Protein AF-A9KUS9-F1 (afdb_monomer_lite)

Sequence (99 aa):
MKEYNTPGVGVVLDKYGYKFIPEAHCYLNFRGSRVDLTRFGSEAVEEINDFFIEVPVRPQKLAKVKPEMHRQFLVDKYGEGQVASVWQIREECIAALST

Secondary structure (DSSP, 8-state):
--TTTSTT-HHHHHHTT-S-------EEEETTEEEESTTTTS--SS-----S------HHHHHHHHHHHHHHHHHHHH-HHHHHHHHHHHHHHHHHT--

pLDDT: mean 88.36, std 9.36, range [56.53, 97.06]

Foldseek 3Di:
DACVQQNQLPVLCVVVVHRDADDFWDWDQDPNDTHTPVQVPHPGPDDDPDDPDDDDDDPVCCVPCRVVVSLVVCCVVPNPVCSVVSVVSVVVSVVSSVD

Radius of gyration: 14.01 Å; chains: 1; bounding box: 33×33×33 Å

Organism: Shewanella baltica (strain OS195) (NCBI:txid399599)

Structure (mmCIF, N/CA/C/O backbone):
data_AF-A9KUS9-F1
#
_entry.id   AF-A9KUS9-F1
#
loop_
_atom_site.group_PDB
_atom_site.id
_atom_site.type_symbol
_atom_site.label_atom_id
_atom_site.label_alt_id
_atom_site.label_comp_id
_atom_site.label_asym_id
_atom_site.label_entity_id
_atom_site.label_seq_id
_atom_site.pdbx_PDB_ins_code
_atom_site.Cartn_x
_atom_site.Cartn_y
_atom_site.Cartn_z
_atom_site.occupancy
_atom_site.B_iso_or_equiv
_atom_site.auth_seq_id
_atom_site.auth_comp_id
_atom_site.auth_asym_id
_atom_site.auth_atom_id
_atom_site.pdbx_PDB_model_num
ATOM 1 N N . MET A 1 1 ? -3.784 -4.649 1.743 1.00 88.06 1 MET A N 1
ATOM 2 C CA . MET A 1 1 ? -4.138 -5.292 3.018 1.00 88.06 1 MET A CA 1
ATOM 3 C C . MET A 1 1 ? -5.646 -5.324 3.223 1.00 88.06 1 MET A C 1
ATOM 5 O O . MET A 1 1 ? -6.302 -4.283 3.196 1.00 88.06 1 MET A O 1
ATOM 9 N N . LYS A 1 2 ? -6.183 -6.527 3.406 1.00 90.62 2 LYS A N 1
ATOM 10 C CA . LYS A 1 2 ? -7.505 -6.837 3.973 1.00 90.62 2 LYS A CA 1
ATOM 11 C C . LYS A 1 2 ? -7.359 -8.134 4.768 1.00 90.62 2 LYS A C 1
ATOM 13 O O . LYS A 1 2 ? -6.461 -8.909 4.457 1.00 90.62 2 LYS A O 1
ATOM 18 N N . GLU A 1 3 ? -8.253 -8.407 5.713 1.00 89.56 3 GLU A N 1
ATOM 19 C CA . GLU A 1 3 ? -8.113 -9.577 6.597 1.00 89.56 3 GLU A CA 1
ATOM 20 C C . GLU A 1 3 ? -7.916 -10.892 5.830 1.00 89.56 3 GLU A C 1
ATOM 22 O O . GLU A 1 3 ? -7.027 -11.671 6.139 1.00 89.56 3 GLU A O 1
ATOM 27 N N . TYR A 1 4 ? -8.669 -11.091 4.746 1.00 85.94 4 TYR A N 1
ATOM 28 C CA . TYR A 1 4 ? -8.581 -12.308 3.936 1.00 85.94 4 TYR A CA 1
ATOM 29 C C . TYR A 1 4 ? -7.176 -12.598 3.369 1.00 85.94 4 TYR A C 1
ATOM 31 O O . TYR A 1 4 ? -6.768 -13.751 3.335 1.00 85.94 4 TYR A O 1
ATOM 39 N N . ASN A 1 5 ? -6.441 -11.579 2.904 1.00 80.94 5 ASN A N 1
ATOM 40 C CA . ASN A 1 5 ? -5.140 -11.772 2.237 1.00 80.94 5 ASN A CA 1
ATOM 41 C C . ASN A 1 5 ? -3.941 -11.247 3.041 1.00 80.94 5 ASN A C 1
ATOM 43 O O . ASN A 1 5 ? -2.796 -11.322 2.586 1.00 80.94 5 ASN A O 1
ATOM 47 N N . THR A 1 6 ? -4.207 -10.658 4.201 1.00 85.75 6 THR A N 1
ATOM 48 C CA . THR A 1 6 ? -3.222 -10.187 5.171 1.00 85.75 6 THR A CA 1
ATOM 49 C C . THR A 1 6 ? -3.811 -10.411 6.570 1.00 85.75 6 THR A C 1
ATOM 51 O O . THR A 1 6 ? -4.238 -9.441 7.196 1.00 85.75 6 THR A O 1
ATOM 54 N N . PRO A 1 7 ? -3.920 -11.670 7.037 1.00 87.44 7 PRO A N 1
ATOM 55 C CA . PRO A 1 7 ? -4.564 -11.977 8.315 1.00 87.44 7 PRO A CA 1
ATOM 56 C C . PRO A 1 7 ? -3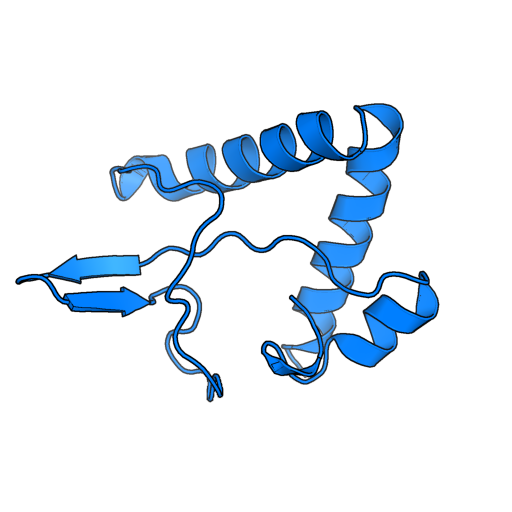.942 -11.201 9.479 1.00 87.44 7 PRO A C 1
ATOM 58 O O . PRO A 1 7 ? -2.721 -11.065 9.540 1.00 87.44 7 PRO A O 1
ATOM 61 N N . GLY A 1 8 ? -4.778 -10.681 10.380 1.00 89.06 8 GLY A N 1
ATOM 62 C CA . GLY A 1 8 ? -4.369 -9.871 11.535 1.00 89.06 8 GLY A CA 1
ATOM 63 C C . GLY A 1 8 ? -4.596 -8.362 11.379 1.00 89.06 8 GLY A C 1
ATOM 64 O O . GLY A 1 8 ? -4.652 -7.642 12.376 1.00 89.06 8 GLY A O 1
ATOM 65 N N . VAL A 1 9 ? -4.802 -7.856 10.158 1.00 92.81 9 VAL A N 1
ATOM 66 C CA . VAL A 1 9 ? -5.043 -6.414 9.925 1.00 92.81 9 VAL A CA 1
ATOM 67 C C . VAL A 1 9 ? -6.507 -6.002 10.099 1.00 92.81 9 VAL A C 1
ATOM 69 O O . VAL A 1 9 ? -6.798 -4.814 10.218 1.00 92.81 9 VAL A O 1
ATOM 72 N N . GLY A 1 10 ? -7.444 -6.950 10.091 1.00 94.88 10 GLY A N 1
ATOM 73 C CA . GLY A 1 10 ? -8.888 -6.716 10.093 1.00 94.88 10 GLY A CA 1
ATOM 74 C C . GLY A 1 10 ? -9.353 -5.902 11.292 1.00 94.88 10 GLY A C 1
ATOM 75 O O . GLY A 1 10 ? -10.087 -4.937 11.118 1.00 94.88 10 GLY A O 1
ATOM 76 N N . VAL A 1 11 ? -8.823 -6.195 12.483 1.00 94.81 11 VAL A N 1
ATOM 77 C CA . VAL A 1 11 ? -9.132 -5.447 13.715 1.00 94.81 11 VAL A CA 1
ATOM 78 C C . VAL A 1 11 ? -8.770 -3.964 13.578 1.00 94.81 11 VAL A C 1
ATOM 80 O O . VAL A 1 11 ? -9.535 -3.091 13.990 1.00 94.81 11 VAL A O 1
ATOM 83 N N . VAL A 1 12 ? -7.618 -3.667 12.967 1.00 96.94 12 VAL A N 1
ATOM 84 C CA . VAL A 1 12 ? -7.179 -2.287 12.714 1.00 96.94 12 VAL A CA 1
ATOM 85 C C . VAL A 1 12 ? -8.077 -1.631 11.670 1.00 96.94 12 VAL A C 1
ATOM 87 O O . VAL A 1 12 ? -8.525 -0.504 11.854 1.00 96.94 12 VAL A O 1
ATOM 90 N N . LEU A 1 13 ? -8.374 -2.326 10.575 1.00 97.00 13 LEU A N 1
ATOM 91 C CA . LEU A 1 13 ? -9.209 -1.789 9.504 1.00 97.00 13 LEU A CA 1
ATOM 92 C C . LEU A 1 13 ? -10.641 -1.479 9.975 1.00 97.00 13 LEU A C 1
ATOM 94 O O . LEU A 1 13 ? -11.152 -0.394 9.684 1.00 97.00 13 LEU A O 1
ATOM 98 N N . ASP A 1 14 ? -11.245 -2.371 10.762 1.00 96.75 14 ASP A N 1
ATOM 99 C CA . ASP A 1 14 ? -12.587 -2.211 11.328 1.00 96.75 14 ASP A CA 1
ATOM 100 C C . ASP A 1 14 ? -12.659 -1.019 12.291 1.00 96.75 14 ASP A C 1
ATOM 102 O O . ASP A 1 14 ? -13.606 -0.232 12.222 1.00 96.75 14 ASP A O 1
ATOM 106 N N . LYS A 1 15 ? -11.622 -0.811 13.119 1.00 97.06 15 LYS A N 1
ATOM 107 C CA . LYS A 1 15 ? -11.491 0.363 14.006 1.00 97.06 15 LYS A CA 1
ATOM 108 C C . LYS A 1 15 ? -11.623 1.688 13.247 1.00 97.06 15 LYS A C 1
ATOM 110 O O . LYS A 1 15 ? -12.157 2.650 13.796 1.00 97.06 15 LYS A O 1
ATOM 115 N N . TYR A 1 16 ? -11.153 1.747 12.002 1.00 96.12 16 TYR A N 1
ATOM 116 C CA . TYR A 1 16 ? -11.217 2.945 11.160 1.00 96.12 16 TYR A CA 1
ATOM 117 C C . TYR A 1 16 ? -12.340 2.910 10.109 1.00 96.12 16 TYR A C 1
ATOM 119 O O . TYR A 1 16 ? -12.483 3.864 9.345 1.00 96.12 16 TYR A O 1
ATOM 127 N N . GLY A 1 17 ? -13.139 1.839 10.050 1.00 95.38 17 GLY A N 1
ATOM 128 C CA . GLY A 1 17 ? -14.224 1.679 9.078 1.00 95.38 17 GLY A CA 1
ATOM 129 C C . GLY A 1 17 ? -13.762 1.426 7.636 1.00 95.38 17 GLY A C 1
ATOM 130 O O . GLY A 1 17 ? -14.515 1.684 6.694 1.00 95.38 17 GLY A O 1
ATOM 131 N N . TYR A 1 18 ? -12.537 0.931 7.433 1.00 94.25 18 TYR A N 1
ATOM 132 C CA . TYR A 1 18 ? -12.014 0.590 6.108 1.00 94.25 18 TYR A CA 1
ATOM 133 C C . TYR A 1 18 ? -12.225 -0.894 5.816 1.00 94.25 18 TYR A C 1
ATOM 135 O O . TYR A 1 18 ? -11.914 -1.746 6.629 1.00 94.25 18 TYR A O 1
ATOM 143 N N . LYS A 1 19 ? -12.680 -1.237 4.606 1.00 92.44 19 LYS A N 1
ATOM 144 C CA . LYS A 1 19 ? -12.729 -2.649 4.169 1.00 92.44 19 LYS A CA 1
ATOM 145 C C . LYS A 1 19 ? -11.357 -3.190 3.768 1.00 92.44 19 LYS A C 1
ATOM 147 O O . LYS A 1 19 ? -11.115 -4.391 3.809 1.00 92.44 19 LYS A O 1
ATOM 152 N N . PHE A 1 20 ? -10.497 -2.304 3.278 1.00 92.31 20 PHE A N 1
ATOM 153 C CA . PHE A 1 20 ? -9.140 -2.605 2.850 1.00 92.31 20 PHE A CA 1
ATOM 154 C C . PHE A 1 20 ? -8.344 -1.309 2.724 1.00 92.31 20 PHE A C 1
ATOM 156 O O . PHE A 1 20 ? -8.914 -0.232 2.527 1.00 92.31 20 PHE A O 1
ATOM 163 N N . ILE A 1 21 ? -7.023 -1.442 2.744 1.00 91.69 21 ILE A N 1
ATOM 164 C CA . ILE A 1 21 ? -6.086 -0.372 2.410 1.00 91.69 21 ILE A CA 1
ATOM 165 C C . ILE A 1 21 ? -5.091 -0.861 1.344 1.00 91.69 21 ILE A C 1
ATOM 167 O O . ILE A 1 21 ? -4.748 -2.053 1.336 1.00 91.69 21 ILE A O 1
ATOM 171 N N . PRO A 1 22 ? -4.647 -0.001 0.406 1.00 88.75 22 PRO A N 1
ATOM 172 C CA . PRO A 1 22 ? -3.660 -0.387 -0.596 1.00 88.75 22 PRO A CA 1
ATOM 173 C C . PRO A 1 22 ? -2.347 -0.880 0.027 1.00 88.75 22 PRO A C 1
ATOM 175 O O . PRO A 1 22 ? -1.940 -0.461 1.111 1.00 88.75 22 PRO A O 1
ATOM 178 N N . GLU A 1 23 ? -1.687 -1.802 -0.668 1.00 86.38 23 GLU A N 1
ATOM 179 C CA . GLU A 1 23 ? -0.392 -2.354 -0.285 1.00 86.38 23 GLU A CA 1
ATOM 180 C C . GLU A 1 23 ? 0.532 -2.342 -1.496 1.00 86.38 23 GLU A C 1
ATOM 182 O O . GLU A 1 23 ? 0.106 -2.629 -2.614 1.00 86.38 23 GLU A O 1
ATOM 187 N N . ALA A 1 24 ? 1.802 -2.012 -1.270 1.00 88.38 24 ALA A N 1
ATOM 188 C CA . ALA A 1 24 ? 2.824 -2.051 -2.302 1.00 88.38 24 ALA A CA 1
ATOM 189 C C . ALA A 1 24 ? 3.713 -3.276 -2.083 1.00 88.38 24 ALA A C 1
ATOM 191 O O . ALA A 1 24 ? 4.437 -3.357 -1.084 1.00 88.38 24 ALA A O 1
ATOM 192 N N . HIS A 1 25 ? 3.697 -4.193 -3.043 1.00 88.31 25 HIS A N 1
ATOM 193 C CA . HIS A 1 25 ? 4.576 -5.353 -3.057 1.00 88.31 25 HIS A CA 1
ATOM 194 C C . HIS A 1 25 ? 5.837 -5.049 -3.855 1.00 88.31 25 HIS A C 1
ATOM 196 O O . HIS A 1 25 ? 5.888 -4.166 -4.706 1.00 88.31 25 HIS A O 1
ATOM 202 N N . CYS A 1 26 ? 6.883 -5.780 -3.527 1.00 90.81 26 CYS A N 1
ATOM 203 C CA . CYS A 1 26 ? 8.143 -5.845 -4.227 1.00 90.81 26 CYS A CA 1
ATOM 204 C C . CYS A 1 26 ? 8.407 -7.319 -4.479 1.00 90.81 26 CYS A C 1
ATOM 206 O O . CYS A 1 26 ? 8.565 -8.087 -3.532 1.00 90.81 26 CYS A O 1
ATOM 208 N N . TYR A 1 27 ? 8.459 -7.694 -5.746 1.00 90.31 27 TYR A N 1
ATOM 209 C CA . TYR A 1 27 ? 8.739 -9.050 -6.176 1.00 90.31 27 TYR A CA 1
ATOM 210 C C . TYR A 1 27 ? 9.885 -9.024 -7.198 1.00 90.31 27 TYR A C 1
ATOM 212 O O . TYR A 1 27 ? 10.164 -7.997 -7.821 1.00 90.31 27 TYR A O 1
ATOM 220 N N . LEU A 1 28 ? 10.561 -10.156 -7.367 1.00 90.81 28 LEU A N 1
ATOM 221 C CA . LEU A 1 28 ? 11.529 -10.382 -8.434 1.00 90.81 28 LEU A CA 1
ATOM 222 C C . LEU A 1 28 ? 10.850 -11.161 -9.562 1.00 90.81 28 LEU A C 1
ATOM 224 O O . LEU A 1 28 ? 10.304 -12.232 -9.318 1.00 90.81 28 LEU A O 1
ATOM 228 N N . ASN A 1 29 ? 10.906 -10.658 -10.795 1.00 89.19 29 ASN A N 1
ATOM 229 C CA . ASN A 1 29 ? 10.566 -11.469 -11.963 1.00 89.19 29 ASN A CA 1
ATOM 230 C C . ASN A 1 29 ? 11.804 -12.268 -12.386 1.00 89.19 29 ASN A C 1
ATOM 232 O O . ASN A 1 29 ? 12.798 -11.690 -12.830 1.00 89.19 29 ASN A O 1
ATOM 236 N N . PHE A 1 30 ? 11.751 -13.588 -12.239 1.00 87.12 30 PHE A N 1
ATOM 237 C CA . PHE A 1 30 ? 12.823 -14.492 -12.628 1.00 87.12 30 PHE A C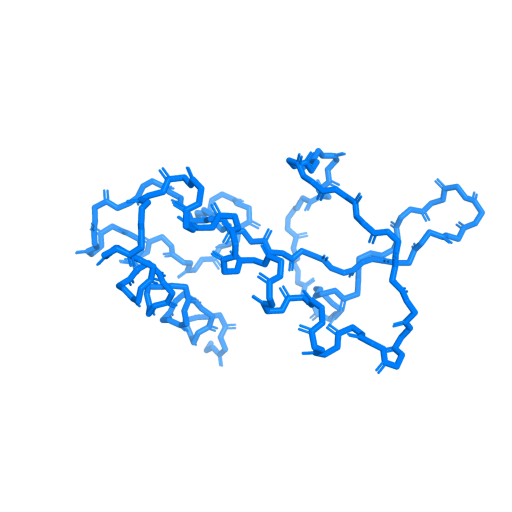A 1
ATOM 238 C C . PHE A 1 30 ? 12.261 -15.640 -13.463 1.00 87.12 30 PHE A C 1
ATOM 240 O O . PHE A 1 30 ? 11.428 -16.409 -12.995 1.00 87.12 30 PHE A O 1
ATOM 247 N N . ARG A 1 31 ? 12.728 -15.761 -14.714 1.00 91.88 31 ARG A N 1
ATOM 248 C CA . ARG A 1 31 ? 12.295 -16.801 -15.670 1.00 91.88 31 ARG A CA 1
ATOM 249 C C . ARG A 1 31 ? 10.771 -16.871 -15.879 1.00 91.88 31 ARG A C 1
ATOM 251 O O . ARG A 1 31 ? 10.235 -17.945 -16.119 1.00 91.88 31 ARG A O 1
ATOM 258 N N . GLY A 1 32 ? 10.084 -15.731 -15.807 1.00 86.62 32 GLY A N 1
ATOM 259 C CA . GLY A 1 32 ? 8.628 -15.658 -15.965 1.00 86.62 32 GLY A CA 1
ATOM 260 C C . GLY A 1 32 ? 7.840 -15.936 -14.682 1.00 86.62 32 GLY A C 1
ATOM 261 O O . GLY A 1 32 ? 6.623 -15.790 -14.691 1.00 86.62 32 GLY A O 1
ATOM 262 N N . SER A 1 33 ? 8.512 -16.273 -13.578 1.00 85.69 33 SER A N 1
ATOM 263 C CA . SER A 1 33 ? 7.900 -16.404 -12.255 1.00 85.69 33 SER A CA 1
ATOM 264 C C . SER A 1 33 ? 8.082 -15.124 -11.442 1.00 85.69 33 SER A C 1
ATOM 266 O O . SER A 1 33 ? 9.163 -14.529 -11.435 1.00 85.69 33 SER A O 1
ATOM 268 N N . ARG A 1 34 ? 7.035 -14.714 -10.720 1.00 87.31 34 ARG A N 1
ATOM 269 C CA . ARG A 1 34 ? 7.097 -13.625 -9.739 1.00 87.31 34 ARG A CA 1
ATOM 270 C C . ARG A 1 34 ? 7.417 -14.211 -8.364 1.00 87.31 34 ARG A C 1
ATOM 272 O O . ARG A 1 34 ? 6.662 -15.023 -7.850 1.00 87.31 34 ARG A O 1
ATOM 279 N N . VAL A 1 35 ? 8.530 -13.792 -7.771 1.00 86.88 35 VAL A N 1
ATOM 280 C CA . VAL A 1 35 ? 8.936 -14.178 -6.412 1.00 86.88 35 VAL A CA 1
ATOM 281 C C . VAL A 1 35 ? 8.702 -12.989 -5.488 1.00 86.88 35 VAL A C 1
ATOM 283 O O . VAL A 1 35 ? 9.453 -12.016 -5.559 1.00 86.88 35 VAL A O 1
ATOM 286 N N . ASP A 1 36 ? 7.661 -13.027 -4.654 1.00 86.56 36 ASP A N 1
ATOM 287 C CA . ASP A 1 36 ? 7.357 -11.934 -3.722 1.00 86.56 36 ASP A CA 1
ATOM 288 C C . ASP A 1 36 ? 8.395 -11.867 -2.593 1.00 86.56 36 ASP A C 1
ATOM 290 O O . ASP A 1 36 ? 8.548 -12.789 -1.795 1.00 86.56 36 ASP A O 1
ATOM 294 N N . LEU A 1 37 ? 9.116 -10.749 -2.530 1.00 86.94 37 LEU A N 1
ATOM 295 C CA . LEU A 1 37 ? 10.143 -10.482 -1.525 1.00 86.94 37 LEU A CA 1
ATOM 296 C C . LEU A 1 37 ? 9.618 -9.620 -0.372 1.00 86.94 37 LEU A C 1
ATOM 298 O O . LEU A 1 37 ? 10.323 -9.412 0.609 1.00 86.94 37 LEU A O 1
ATOM 302 N N . THR A 1 38 ? 8.389 -9.108 -0.467 1.00 81.81 38 THR A N 1
ATOM 303 C CA . THR A 1 38 ? 7.749 -8.331 0.613 1.00 81.81 38 THR A CA 1
ATOM 304 C C . THR A 1 38 ? 7.339 -9.225 1.768 1.00 81.81 38 THR A C 1
ATOM 306 O O . THR A 1 38 ? 7.340 -8.792 2.914 1.00 81.81 38 THR A O 1
ATOM 309 N N . ARG A 1 39 ? 7.013 -10.477 1.449 1.00 74.50 39 ARG A N 1
ATOM 310 C CA . ARG A 1 39 ? 6.500 -11.497 2.364 1.00 74.50 39 ARG A CA 1
ATOM 311 C C . ARG A 1 39 ? 7.530 -12.592 2.647 1.00 74.50 39 ARG A C 1
ATOM 313 O O . ARG A 1 39 ? 7.175 -13.701 3.027 1.00 74.50 39 ARG A O 1
ATOM 320 N N . PHE A 1 40 ? 8.814 -12.313 2.417 1.00 71.75 40 PHE A N 1
ATOM 321 C CA . PHE A 1 40 ? 9.859 -13.310 2.620 1.00 71.75 40 PHE A CA 1
ATOM 322 C C . PHE A 1 40 ? 9.880 -13.757 4.091 1.00 71.75 40 PHE A C 1
ATOM 324 O O . PHE A 1 40 ? 10.208 -12.967 4.973 1.00 71.75 40 PHE A O 1
ATOM 331 N N . GLY A 1 41 ? 9.510 -15.016 4.339 1.00 67.44 41 GLY A N 1
ATOM 332 C CA . GLY A 1 41 ? 9.414 -15.593 5.682 1.00 67.44 41 GLY A CA 1
ATOM 333 C C . GLY A 1 41 ? 8.039 -15.506 6.360 1.00 67.44 41 GLY A C 1
ATOM 334 O O . GLY A 1 41 ? 7.957 -15.889 7.521 1.00 67.44 41 GLY A O 1
ATOM 335 N N . SER A 1 42 ? 6.976 -15.042 5.685 1.00 66.31 42 SER A N 1
ATOM 336 C CA . SER A 1 42 ? 5.603 -15.072 6.221 1.00 66.31 42 SER A CA 1
ATOM 337 C C . SER A 1 42 ? 4.714 -16.123 5.541 1.00 66.31 42 SER A C 1
ATOM 339 O O . SER A 1 42 ? 4.855 -16.404 4.351 1.00 66.31 42 SER A O 1
ATOM 341 N N . GLU A 1 43 ? 3.766 -16.695 6.295 1.00 60.78 43 GLU A N 1
ATOM 342 C CA . GLU A 1 43 ? 2.751 -17.643 5.799 1.00 60.78 43 GLU A CA 1
ATOM 343 C C . GLU A 1 43 ? 1.599 -16.910 5.095 1.00 60.78 43 GLU A C 1
ATOM 345 O O . GLU A 1 43 ? 0.442 -16.938 5.514 1.00 60.78 43 GLU A O 1
ATOM 350 N N . ALA A 1 44 ? 1.908 -16.172 4.032 1.00 60.66 44 ALA A N 1
ATOM 351 C CA . ALA A 1 44 ? 0.863 -15.514 3.268 1.00 60.66 44 ALA A CA 1
ATOM 352 C C . ALA A 1 44 ? -0.007 -16.541 2.526 1.00 60.66 44 ALA A C 1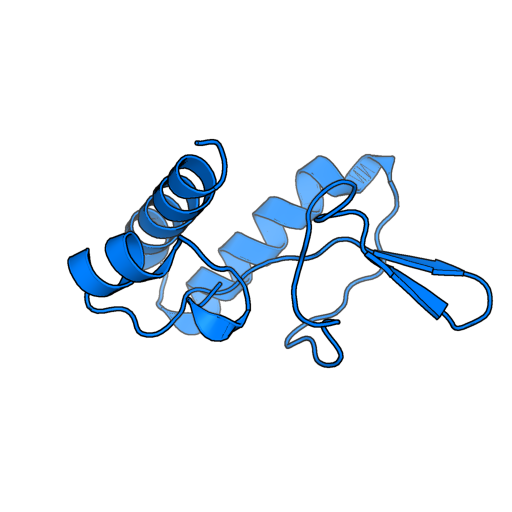
ATOM 354 O 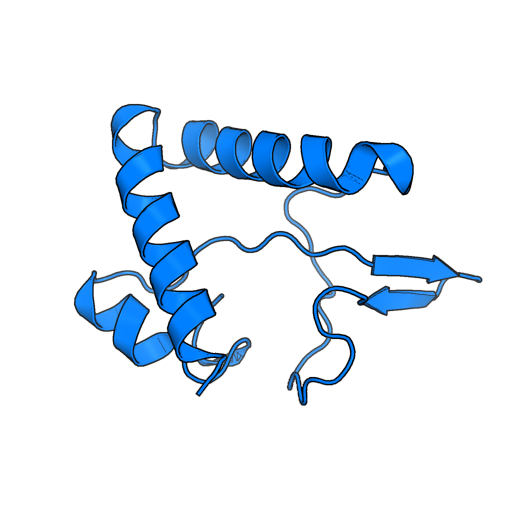O . ALA A 1 44 ? 0.496 -17.400 1.808 1.00 60.66 44 ALA A O 1
ATOM 355 N N . VAL A 1 45 ? -1.325 -16.406 2.681 1.00 57.81 45 VAL A N 1
ATOM 356 C CA . VAL A 1 45 ? -2.321 -17.395 2.234 1.00 57.81 45 VAL A CA 1
ATOM 357 C C . VAL A 1 45 ? -2.524 -17.396 0.710 1.00 57.81 45 VAL A C 1
ATOM 359 O O . VAL A 1 45 ? -3.012 -18.374 0.153 1.00 57.81 45 VAL A O 1
ATOM 362 N N . GLU A 1 46 ? -2.157 -16.313 0.015 1.00 67.00 46 GLU A N 1
ATOM 363 C CA . GLU A 1 46 ? -2.470 -16.136 -1.408 1.00 67.00 46 GLU A CA 1
ATOM 364 C C . GLU A 1 46 ? -1.391 -15.340 -2.163 1.00 67.00 46 GLU A C 1
ATOM 366 O O . GLU A 1 46 ? -0.875 -14.327 -1.666 1.00 67.00 46 GLU A O 1
ATOM 371 N N . GLU A 1 47 ? -1.085 -15.784 -3.387 1.00 68.06 47 GLU A N 1
ATOM 372 C CA . GLU A 1 47 ? -0.256 -15.059 -4.353 1.00 68.06 47 GLU A CA 1
ATOM 373 C C . GLU A 1 47 ? -0.997 -13.826 -4.889 1.00 68.06 47 GLU A C 1
ATOM 375 O O . GLU A 1 47 ? -2.182 -13.879 -5.221 1.00 68.06 47 GLU A O 1
ATOM 380 N N . ILE A 1 48 ? -0.297 -12.696 -5.015 1.00 69.75 48 ILE A N 1
ATOM 381 C CA . ILE A 1 48 ? -0.882 -11.507 -5.642 1.00 69.75 48 ILE A CA 1
ATOM 382 C C . ILE A 1 48 ? -0.723 -11.602 -7.151 1.00 69.75 48 ILE A C 1
ATOM 384 O O . ILE A 1 48 ? 0.355 -11.371 -7.699 1.00 69.75 48 ILE A O 1
ATOM 388 N N . ASN A 1 49 ? -1.831 -11.924 -7.809 1.00 73.44 49 ASN A N 1
ATOM 389 C CA . ASN A 1 49 ? -1.881 -12.058 -9.260 1.00 73.44 49 ASN A CA 1
ATOM 390 C C . ASN A 1 49 ? -2.093 -10.714 -9.971 1.00 73.44 49 ASN A C 1
ATOM 392 O O . ASN A 1 49 ? -1.500 -10.484 -11.029 1.00 73.44 49 ASN A O 1
ATOM 396 N N . ASP A 1 50 ? -2.842 -9.802 -9.343 1.00 78.94 50 ASP A N 1
ATOM 397 C CA . ASP A 1 50 ? -3.231 -8.521 -9.929 1.00 78.94 50 ASP A CA 1
ATOM 398 C C . ASP A 1 50 ? -2.656 -7.331 -9.159 1.00 78.94 50 ASP A C 1
ATOM 400 O O . ASP A 1 50 ? -2.781 -7.219 -7.936 1.00 78.94 50 ASP A O 1
ATOM 404 N N . PHE A 1 51 ? -2.078 -6.392 -9.907 1.00 85.94 51 PHE A N 1
ATOM 405 C CA . PHE A 1 51 ? -1.597 -5.115 -9.394 1.00 85.94 51 PHE A CA 1
ATOM 406 C C . PHE A 1 51 ? -2.358 -3.973 -10.061 1.00 85.94 51 PHE A C 1
ATOM 408 O O . PHE A 1 51 ? -2.559 -3.976 -11.271 1.00 85.94 51 PHE A O 1
ATOM 415 N N . PHE A 1 52 ? -2.723 -2.950 -9.284 1.00 87.69 52 PHE A N 1
ATOM 416 C CA . PHE A 1 52 ? -3.226 -1.696 -9.858 1.00 87.69 52 PHE A CA 1
ATOM 417 C C . PHE A 1 52 ? -2.152 -0.998 -10.696 1.00 87.69 52 PHE A C 1
ATOM 419 O O . PHE A 1 52 ? -2.447 -0.405 -11.728 1.00 87.69 52 PHE A O 1
ATOM 426 N N . ILE A 1 53 ? -0.909 -1.042 -10.209 1.00 89.56 53 ILE A N 1
ATOM 427 C CA . ILE A 1 53 ? 0.261 -0.407 -10.805 1.00 89.56 53 ILE A CA 1
ATOM 428 C C . ILE A 1 53 ? 1.454 -1.341 -10.592 1.00 89.56 53 ILE A C 1
ATOM 430 O O . ILE A 1 53 ? 1.685 -1.816 -9.480 1.00 89.56 53 ILE A O 1
ATOM 434 N N . GLU A 1 54 ? 2.230 -1.565 -11.649 1.00 91.19 54 GLU A N 1
ATOM 435 C CA . GLU A 1 54 ? 3.445 -2.377 -11.640 1.00 91.19 54 GLU A CA 1
ATOM 436 C C . GLU A 1 54 ? 4.574 -1.557 -12.278 1.00 91.19 54 GLU A C 1
ATOM 438 O O . GLU A 1 54 ? 4.455 -1.107 -13.417 1.00 91.19 54 GLU A O 1
ATOM 443 N N . VAL A 1 55 ? 5.653 -1.306 -11.530 1.00 90.94 55 VAL A N 1
ATOM 444 C CA . VAL A 1 55 ? 6.758 -0.443 -11.978 1.00 90.94 55 VAL A CA 1
ATOM 445 C C . VAL A 1 55 ? 8.086 -1.186 -11.844 1.00 90.94 55 VAL A C 1
ATOM 447 O O . VAL A 1 55 ? 8.443 -1.591 -10.734 1.00 90.94 55 VAL A O 1
ATOM 450 N N . PRO A 1 56 ? 8.867 -1.333 -12.931 1.00 92.94 56 PRO A N 1
ATOM 451 C CA . PRO A 1 56 ? 10.210 -1.880 -12.837 1.00 92.94 56 PRO A CA 1
ATOM 452 C C . PRO A 1 56 ? 11.123 -0.899 -12.093 1.00 92.94 56 PRO A C 1
ATOM 454 O O . PRO A 1 56 ? 11.235 0.275 -12.448 1.00 92.94 56 PRO A O 1
ATOM 457 N N . VAL A 1 57 ? 11.817 -1.387 -11.065 1.00 93.75 57 VAL A N 1
ATOM 458 C CA . VAL A 1 57 ? 12.691 -0.565 -10.222 1.00 93.75 57 VAL A CA 1
ATOM 459 C C . VAL A 1 57 ? 14.024 -1.262 -9.975 1.00 93.75 57 VAL A C 1
ATOM 461 O O . VAL A 1 57 ? 14.093 -2.472 -9.770 1.00 93.75 57 VAL A O 1
ATOM 464 N N . ARG A 1 58 ? 15.116 -0.490 -9.987 1.00 93.75 58 ARG A N 1
ATOM 465 C CA . ARG A 1 58 ? 16.432 -1.002 -9.584 1.00 93.75 58 ARG A CA 1
ATOM 466 C C . ARG A 1 58 ? 16.490 -1.155 -8.060 1.00 93.75 58 ARG A C 1
ATOM 468 O O . ARG A 1 58 ? 16.027 -0.240 -7.374 1.00 93.75 58 ARG A O 1
ATOM 475 N N . PRO A 1 59 ? 17.137 -2.201 -7.511 1.00 91.38 59 PRO A N 1
ATOM 476 C CA . PRO A 1 59 ? 17.204 -2.418 -6.062 1.00 91.38 59 PRO A CA 1
ATOM 477 C C . PRO A 1 59 ? 17.673 -1.188 -5.272 1.00 91.38 59 PRO A C 1
ATOM 479 O O . PRO A 1 59 ? 17.080 -0.834 -4.259 1.00 91.38 59 PRO A O 1
ATOM 482 N N . GLN A 1 60 ? 18.661 -0.450 -5.789 1.00 95.19 60 GLN A N 1
ATOM 483 C CA . GLN A 1 60 ? 19.217 0.740 -5.130 1.00 95.19 60 GLN A CA 1
ATOM 484 C C . GLN A 1 60 ? 18.235 1.922 -5.056 1.00 95.19 60 GLN A C 1
ATOM 486 O O . GLN A 1 60 ? 18.456 2.865 -4.301 1.00 95.19 60 GLN A O 1
ATOM 491 N N . LYS A 1 61 ? 17.173 1.919 -5.869 1.00 94.12 61 LYS A N 1
ATOM 492 C CA . LYS A 1 61 ? 16.136 2.961 -5.887 1.00 94.12 61 LYS A CA 1
ATOM 493 C C . LYS A 1 61 ? 14.871 2.543 -5.144 1.00 94.12 61 LYS A C 1
ATOM 495 O O . LYS A 1 61 ? 14.060 3.412 -4.834 1.00 94.12 61 LYS A O 1
ATOM 500 N N . LEU A 1 62 ? 14.716 1.257 -4.827 1.00 91.19 62 LEU A N 1
ATOM 501 C CA . LEU A 1 62 ? 13.500 0.690 -4.247 1.00 91.19 62 LEU A CA 1
ATOM 502 C C . LEU A 1 62 ? 13.057 1.424 -2.975 1.00 91.19 62 LEU A C 1
ATOM 504 O O . LEU A 1 62 ? 11.893 1.801 -2.868 1.00 91.19 62 LEU A O 1
ATOM 508 N N . ALA A 1 63 ? 13.992 1.680 -2.055 1.00 90.94 63 ALA A N 1
ATOM 509 C CA . ALA A 1 63 ? 13.709 2.338 -0.777 1.00 90.94 63 ALA A CA 1
ATOM 510 C C . ALA A 1 63 ? 13.120 3.752 -0.933 1.00 90.94 63 ALA A C 1
ATOM 512 O O . ALA A 1 63 ? 12.371 4.198 -0.071 1.00 90.94 63 ALA A O 1
ATOM 513 N N . LYS A 1 64 ? 13.430 4.438 -2.041 1.00 93.81 64 LYS A N 1
ATOM 514 C CA . LYS A 1 64 ? 12.886 5.761 -2.365 1.00 93.81 64 LYS A CA 1
ATOM 515 C C . LYS A 1 64 ? 11.591 5.661 -3.176 1.00 93.81 64 LYS A C 1
ATOM 517 O O . LYS A 1 64 ? 10.587 6.264 -2.820 1.00 93.81 64 LYS A O 1
ATOM 522 N N . VAL A 1 65 ? 11.608 4.864 -4.243 1.00 93.06 65 VAL A N 1
ATOM 523 C CA . VAL A 1 65 ? 10.504 4.778 -5.211 1.00 93.06 65 VAL A CA 1
ATOM 524 C C . VAL A 1 65 ? 9.250 4.169 -4.588 1.00 93.06 65 VAL A C 1
ATOM 526 O O . VAL A 1 65 ? 8.148 4.635 -4.859 1.00 93.06 65 VAL A O 1
ATOM 529 N N . LYS A 1 66 ? 9.391 3.139 -3.744 1.00 92.38 66 LYS A N 1
ATOM 530 C CA . LYS A 1 66 ? 8.238 2.409 -3.200 1.00 92.38 66 LYS A CA 1
ATOM 531 C C . LYS A 1 66 ? 7.348 3.300 -2.313 1.00 92.38 66 LYS A C 1
ATOM 533 O O . LYS A 1 66 ? 6.141 3.321 -2.559 1.00 92.38 66 LYS A O 1
ATOM 538 N N . PRO A 1 67 ? 7.881 4.064 -1.334 1.00 92.44 67 PRO A N 1
ATOM 539 C CA . PRO A 1 67 ? 7.066 5.007 -0.570 1.00 92.44 67 PRO A CA 1
ATOM 540 C C . PRO A 1 67 ? 6.462 6.131 -1.418 1.00 92.44 67 PRO A C 1
ATOM 542 O O . PRO A 1 67 ? 5.295 6.457 -1.223 1.00 92.44 67 PRO A O 1
ATOM 545 N N . GLU A 1 68 ? 7.222 6.701 -2.360 1.00 94.06 68 GLU A N 1
ATOM 546 C CA . GLU A 1 68 ? 6.758 7.796 -3.229 1.00 94.06 68 GLU A CA 1
ATOM 547 C C . GLU A 1 68 ? 5.585 7.355 -4.111 1.00 94.06 68 GLU A C 1
ATOM 549 O O . GLU A 1 68 ? 4.534 7.990 -4.107 1.00 94.06 68 GLU A O 1
ATOM 554 N N . MET A 1 69 ? 5.725 6.214 -4.791 1.00 93.50 69 MET A N 1
ATOM 555 C CA . MET A 1 69 ? 4.670 5.628 -5.618 1.00 93.50 69 MET A CA 1
ATOM 556 C C . MET A 1 69 ? 3.416 5.320 -4.797 1.00 93.50 69 MET A C 1
ATOM 558 O O . MET A 1 69 ? 2.302 5.605 -5.229 1.00 93.50 69 MET A O 1
ATOM 562 N N . HIS A 1 70 ? 3.586 4.746 -3.603 1.00 92.94 70 HIS A N 1
ATOM 563 C CA . HIS A 1 70 ? 2.448 4.403 -2.763 1.00 92.94 70 HIS A CA 1
ATOM 564 C C . HIS A 1 70 ? 1.725 5.660 -2.263 1.00 92.94 70 HIS A C 1
ATOM 566 O O . HIS A 1 70 ? 0.501 5.710 -2.313 1.00 92.94 70 HIS A O 1
ATOM 572 N N . ARG A 1 71 ? 2.464 6.697 -1.843 1.00 93.44 71 ARG A N 1
ATOM 573 C CA . ARG A 1 71 ? 1.873 7.988 -1.459 1.00 93.44 71 ARG A CA 1
ATOM 574 C C . ARG A 1 71 ? 1.126 8.627 -2.618 1.00 93.44 71 ARG A C 1
ATOM 576 O O . ARG A 1 71 ? -0.011 9.030 -2.412 1.00 93.44 71 ARG A O 1
ATOM 583 N N . GLN A 1 72 ? 1.713 8.653 -3.813 1.00 94.69 72 GLN A N 1
ATOM 584 C CA . GLN A 1 72 ? 1.044 9.202 -4.991 1.00 94.69 72 GLN A CA 1
ATOM 585 C C . GLN A 1 72 ? -0.267 8.465 -5.284 1.00 94.69 72 GLN A C 1
ATOM 587 O O . GLN A 1 72 ? -1.296 9.102 -5.460 1.00 94.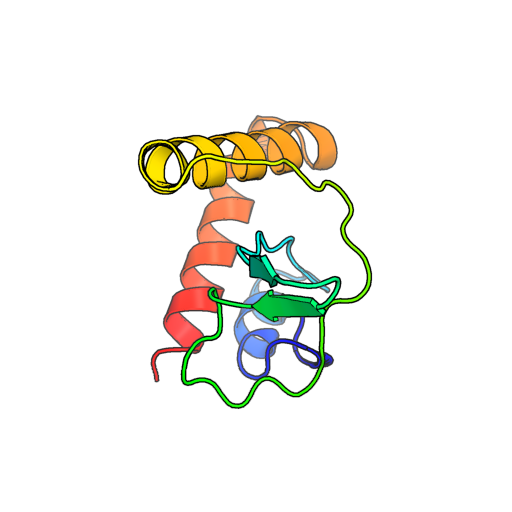69 72 GLN A O 1
ATOM 592 N N . PHE A 1 73 ? -0.273 7.130 -5.210 1.00 93.88 73 PHE A N 1
ATOM 593 C CA . PHE A 1 73 ? -1.506 6.355 -5.362 1.00 93.88 73 PHE A CA 1
ATOM 594 C C . PHE A 1 73 ? -2.586 6.751 -4.340 1.00 93.88 73 PHE A C 1
ATOM 596 O O . PHE A 1 73 ? -3.771 6.794 -4.666 1.00 93.88 73 PHE A O 1
ATOM 603 N N . LEU A 1 74 ? -2.198 7.041 -3.092 1.00 93.56 74 LEU A N 1
ATOM 604 C CA . LEU A 1 74 ? -3.142 7.512 -2.077 1.00 93.56 74 LEU A CA 1
ATOM 605 C C . LEU A 1 74 ? -3.647 8.929 -2.369 1.00 93.56 74 LEU A C 1
ATOM 607 O O . LEU A 1 74 ? -4.836 9.171 -2.175 1.00 93.56 74 LEU A O 1
ATOM 611 N N . VAL A 1 75 ? -2.784 9.832 -2.847 1.00 95.50 75 VAL A N 1
ATOM 612 C CA . VAL A 1 75 ? -3.182 11.180 -3.294 1.00 95.50 75 VAL A CA 1
ATOM 613 C C . VAL A 1 75 ? -4.233 11.061 -4.392 1.00 95.50 75 VAL A C 1
ATOM 615 O O . VAL A 1 75 ? -5.306 11.646 -4.277 1.00 95.50 75 VAL A O 1
ATOM 618 N N . ASP A 1 76 ? -3.963 10.243 -5.407 1.00 94.31 76 ASP A N 1
ATOM 619 C CA . ASP A 1 76 ? -4.844 10.077 -6.563 1.00 94.31 76 ASP A CA 1
ATOM 620 C C . ASP A 1 76 ? -6.201 9.470 -6.168 1.00 94.31 76 ASP A C 1
ATOM 622 O O . ASP A 1 76 ? -7.233 9.800 -6.751 1.00 94.31 76 ASP A O 1
ATOM 626 N N . LYS A 1 77 ? -6.215 8.586 -5.162 1.00 92.44 77 LYS A N 1
ATOM 627 C CA . LYS A 1 77 ? -7.416 7.852 -4.743 1.00 92.44 77 LYS A CA 1
ATOM 628 C C . LYS A 1 77 ? -8.263 8.565 -3.686 1.00 92.44 77 LYS A C 1
ATOM 630 O O . LYS A 1 77 ? -9.486 8.453 -3.727 1.00 92.44 77 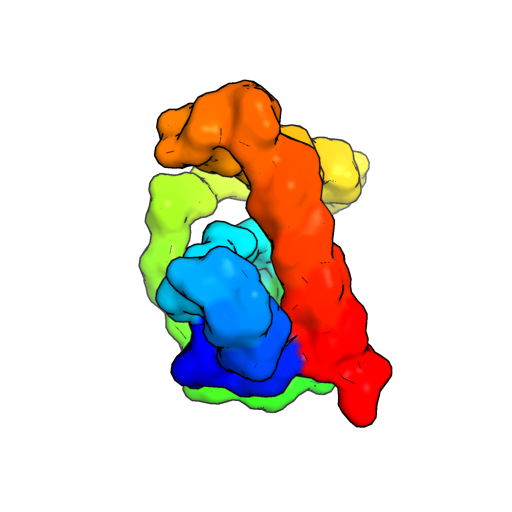LYS A O 1
ATOM 635 N N . TYR A 1 78 ? -7.633 9.225 -2.719 1.00 91.88 78 TYR A N 1
ATOM 636 C CA . TYR A 1 78 ? -8.296 9.778 -1.528 1.00 91.88 78 TYR A CA 1
ATOM 637 C C . TYR A 1 78 ? -8.150 11.304 -1.409 1.00 91.88 78 TYR A C 1
ATOM 639 O O . TYR A 1 78 ? -8.832 11.928 -0.595 1.00 91.88 78 TYR A O 1
ATOM 647 N N . GLY A 1 79 ? -7.286 11.913 -2.224 1.00 95.31 79 GLY A N 1
ATOM 648 C CA . GLY A 1 79 ? -6.923 13.324 -2.142 1.00 95.31 79 GLY A CA 1
ATOM 649 C C . GLY A 1 79 ? -5.848 13.604 -1.089 1.00 95.31 79 GLY A C 1
ATOM 650 O O . GLY A 1 79 ? -5.728 12.902 -0.082 1.00 95.31 79 GLY A O 1
ATOM 651 N N . GLU A 1 80 ? -5.086 14.681 -1.303 1.00 95.00 80 GLU A N 1
ATOM 652 C CA . GLU A 1 80 ? -3.940 15.088 -0.468 1.00 95.00 80 GLU A CA 1
ATOM 653 C C . GLU A 1 80 ? -4.275 15.128 1.037 1.00 95.00 80 GLU A C 1
ATOM 655 O O . GLU A 1 80 ? -3.507 14.653 1.872 1.00 95.00 80 GLU A O 1
ATOM 660 N N . GLY A 1 81 ? -5.467 15.625 1.392 1.00 95.44 81 GLY A N 1
ATOM 661 C CA . GLY A 1 81 ? -5.895 15.791 2.784 1.00 95.44 81 GLY A CA 1
ATOM 662 C C . GLY A 1 81 ? -6.101 14.489 3.567 1.00 95.44 81 GLY A C 1
ATOM 663 O O . GLY A 1 81 ? -6.121 14.524 4.795 1.00 95.44 81 GLY A O 1
ATOM 664 N N . GLN A 1 82 ? -6.242 13.343 2.892 1.00 93.75 82 GLN A N 1
ATOM 665 C CA . GLN A 1 82 ? -6.456 12.041 3.540 1.00 93.75 82 GLN A CA 1
ATOM 666 C C . GLN A 1 82 ? -5.218 11.140 3.521 1.00 93.75 82 GLN A C 1
ATOM 668 O O . GLN A 1 82 ? -5.195 10.107 4.185 1.00 93.75 82 GLN A O 1
ATOM 673 N N . VAL A 1 83 ? -4.157 11.518 2.805 1.00 95.00 83 VAL A N 1
ATOM 674 C CA . VAL A 1 83 ? -2.963 10.672 2.666 1.00 95.00 83 VAL A CA 1
ATOM 675 C C . VAL A 1 83 ? -2.334 10.368 4.017 1.00 95.00 83 VAL A C 1
ATOM 677 O O . VAL A 1 83 ? -1.971 9.226 4.272 1.00 95.00 83 VAL A O 1
ATOM 680 N N . ALA A 1 84 ? -2.218 11.367 4.894 1.00 95.56 84 ALA A N 1
ATOM 681 C CA . ALA A 1 84 ? -1.589 11.189 6.198 1.00 95.56 84 ALA A CA 1
ATOM 682 C C . ALA A 1 84 ? -2.359 10.199 7.088 1.00 95.56 84 ALA A C 1
ATOM 684 O O . ALA A 1 84 ? -1.742 9.324 7.694 1.00 95.56 84 ALA A O 1
ATOM 685 N N . SER A 1 85 ? -3.692 10.297 7.129 1.00 95.31 85 SER A N 1
ATOM 686 C CA . SER A 1 85 ? -4.527 9.406 7.941 1.00 95.31 85 SER A CA 1
ATOM 687 C C . SER A 1 85 ? -4.531 7.986 7.385 1.00 95.31 85 SER A C 1
ATOM 689 O O . SER A 1 85 ? -4.316 7.037 8.133 1.00 95.31 85 SER A O 1
ATOM 691 N N . VAL A 1 86 ? -4.686 7.828 6.069 1.00 95.31 86 VAL A N 1
ATOM 692 C CA . VAL A 1 86 ? -4.624 6.514 5.419 1.00 95.31 86 VAL A CA 1
ATOM 693 C C . VAL A 1 86 ? -3.235 5.894 5.610 1.00 95.31 86 VAL A C 1
ATOM 695 O O . VAL A 1 86 ? -3.124 4.732 5.992 1.00 95.31 86 VAL A O 1
ATOM 698 N N . TRP A 1 87 ? -2.158 6.669 5.459 1.00 95.25 87 TRP A N 1
ATOM 699 C CA . TRP A 1 87 ? -0.798 6.192 5.727 1.00 95.25 87 TRP A CA 1
ATOM 700 C C . TRP A 1 87 ? -0.619 5.729 7.176 1.00 95.25 87 TRP A C 1
ATOM 702 O O . TRP A 1 87 ? -0.009 4.693 7.410 1.00 95.25 87 TRP A O 1
ATOM 712 N N . GLN A 1 88 ? -1.180 6.446 8.150 1.00 96.06 88 GLN A N 1
ATOM 713 C CA . GLN A 1 88 ? -1.133 6.031 9.551 1.00 96.06 88 GLN A CA 1
ATOM 714 C C . GLN A 1 88 ? -1.855 4.696 9.785 1.00 96.06 88 GLN A C 1
ATOM 716 O O . GLN A 1 88 ? -1.302 3.823 10.450 1.00 96.06 88 GLN A O 1
ATOM 721 N N . ILE A 1 89 ? -3.046 4.509 9.206 1.00 96.06 89 ILE A N 1
ATOM 722 C CA . ILE A 1 89 ? -3.793 3.240 9.295 1.00 96.06 89 ILE A CA 1
ATOM 723 C C . ILE A 1 89 ? -2.954 2.093 8.723 1.00 96.06 89 ILE A C 1
ATOM 725 O O . ILE A 1 89 ? -2.903 1.009 9.303 1.00 96.06 89 ILE A O 1
ATOM 729 N N . ARG A 1 90 ? -2.251 2.336 7.609 1.00 94.44 90 ARG A N 1
ATOM 730 C CA . ARG A 1 90 ? -1.323 1.364 7.019 1.00 94.44 90 ARG A CA 1
ATOM 731 C C . ARG A 1 90 ? -0.206 0.981 7.994 1.00 94.44 90 ARG A C 1
ATOM 733 O O . ARG A 1 90 ? 0.070 -0.207 8.136 1.00 94.44 90 ARG A O 1
ATOM 740 N N . GLU A 1 91 ? 0.446 1.949 8.638 1.00 94.31 91 GLU A N 1
ATOM 741 C CA . GLU A 1 91 ? 1.519 1.655 9.600 1.00 94.31 91 GLU A CA 1
ATOM 742 C C . GLU A 1 91 ? 0.996 0.870 10.812 1.00 94.31 91 GLU A C 1
ATOM 744 O O . GLU A 1 91 ? 1.659 -0.060 11.265 1.00 94.31 91 GLU A O 1
ATOM 749 N N . GLU A 1 92 ? -0.213 1.178 11.293 1.00 95.75 92 GLU A N 1
ATOM 750 C CA . GLU A 1 92 ? -0.852 0.422 12.379 1.00 95.75 92 GLU A CA 1
ATOM 751 C C . GLU A 1 92 ? -1.171 -1.022 11.958 1.00 95.75 92 GLU A C 1
ATOM 753 O O . GLU A 1 92 ? -0.926 -1.952 12.724 1.00 95.75 92 GLU A O 1
ATOM 758 N N . CYS A 1 93 ? -1.619 -1.236 10.714 1.00 94.12 93 CYS A N 1
ATOM 759 C CA . CYS A 1 93 ? -1.794 -2.583 10.163 1.00 94.12 93 CYS A CA 1
ATOM 760 C C . CYS A 1 93 ? -0.469 -3.360 10.134 1.00 94.12 93 CYS A C 1
ATOM 762 O O . CYS A 1 93 ? -0.441 -4.526 10.500 1.00 94.12 93 CYS A O 1
ATOM 764 N N . ILE A 1 94 ? 0.638 -2.729 9.725 1.00 90.19 94 ILE A N 1
ATOM 765 C CA . ILE A 1 94 ? 1.965 -3.375 9.696 1.00 90.19 94 ILE A CA 1
ATOM 766 C C . ILE A 1 94 ? 2.433 -3.742 11.105 1.00 90.19 94 ILE A C 1
ATOM 768 O O . ILE A 1 94 ? 2.979 -4.826 11.311 1.00 90.19 94 ILE A O 1
ATOM 772 N N . ALA A 1 95 ? 2.208 -2.858 12.078 1.00 92.31 95 ALA A N 1
ATOM 773 C CA . ALA A 1 95 ? 2.555 -3.122 13.468 1.00 92.31 95 ALA A CA 1
ATOM 774 C C . ALA A 1 95 ? 1.795 -4.343 14.019 1.00 92.31 95 ALA A C 1
ATOM 776 O O . ALA A 1 95 ? 2.403 -5.171 14.692 1.00 92.31 95 ALA A O 1
ATOM 777 N N . ALA A 1 96 ? 0.515 -4.501 13.663 1.00 91.38 96 ALA A N 1
ATOM 778 C CA . ALA A 1 96 ? -0.305 -5.652 14.054 1.00 91.38 96 ALA A CA 1
ATOM 779 C C . ALA A 1 96 ? 0.164 -6.997 13.461 1.00 91.38 96 ALA A C 1
ATOM 781 O O . ALA A 1 96 ? -0.196 -8.047 13.976 1.00 91.38 96 ALA A O 1
ATOM 782 N N . LEU A 1 97 ? 0.969 -6.983 12.394 1.00 85.31 97 LEU A N 1
ATOM 783 C CA . LEU A 1 97 ? 1.549 -8.195 11.795 1.00 85.31 97 LEU A CA 1
ATOM 784 C C . LEU A 1 97 ? 2.871 -8.618 12.447 1.00 85.31 97 LEU A C 1
ATOM 786 O O . LEU A 1 97 ? 3.411 -9.668 12.113 1.00 85.31 97 LEU A O 1
ATOM 790 N N . SER A 1 98 ? 3.429 -7.778 13.318 1.00 74.44 98 SER A N 1
ATOM 791 C CA . SER A 1 98 ? 4.730 -8.004 13.964 1.00 74.44 98 SER A CA 1
ATOM 792 C C . SER A 1 98 ? 4.604 -8.607 15.371 1.00 74.44 98 SER A C 1
ATOM 794 O O . SER A 1 98 ? 5.579 -8.605 16.123 1.00 74.44 98 SER A O 1
ATOM 796 N N . THR A 1 99 ? 3.410 -9.082 15.730 1.00 56.53 99 THR A N 1
ATOM 797 C CA . THR A 1 99 ? 3.037 -9.683 17.023 1.00 56.53 99 THR A CA 1
ATOM 798 C C . THR A 1 99 ? 2.571 -11.110 16.834 1.00 56.53 99 THR A C 1
ATOM 800 O O . THR A 1 99 ? 2.974 -11.957 17.658 1.00 56.53 99 THR A O 1
#